Protein AF-A0A923R545-F1 (afdb_monomer_lite)

Structure (mmCIF, N/CA/C/O backbone):
data_AF-A0A923R545-F1
#
_entry.id   AF-A0A923R545-F1
#
loop_
_atom_site.group_PDB
_atom_site.id
_atom_site.type_symbol
_atom_site.label_atom_id
_atom_site.label_alt_id
_atom_site.label_comp_id
_atom_site.label_asym_id
_atom_site.label_entity_id
_atom_site.label_seq_id
_atom_site.pdbx_PDB_ins_code
_atom_site.Cartn_x
_atom_site.Cartn_y
_atom_site.Cartn_z
_atom_site.occupancy
_atom_site.B_iso_or_equiv
_atom_site.auth_seq_id
_atom_site.auth_comp_id
_atom_site.auth_asym_id
_atom_site.auth_atom_id
_atom_site.pdbx_PDB_model_num
ATOM 1 N N . VAL A 1 1 ? 1.802 -8.122 -20.052 1.00 59.28 1 VAL A N 1
ATOM 2 C CA . VAL A 1 1 ? 2.297 -9.313 -19.333 1.00 59.28 1 VAL A CA 1
ATOM 3 C C . VAL A 1 1 ? 1.672 -9.292 -17.952 1.00 59.28 1 VAL A C 1
ATOM 5 O O . VAL A 1 1 ? 1.823 -8.280 -17.278 1.00 59.28 1 VAL A O 1
ATOM 8 N N . ILE A 1 2 ? 0.871 -10.305 -17.613 1.00 69.00 2 ILE A N 1
ATOM 9 C CA . ILE A 1 2 ? 0.195 -10.415 -16.303 1.00 69.00 2 ILE A CA 1
ATOM 10 C C . ILE A 1 2 ? 1.003 -11.322 -15.358 1.00 69.00 2 ILE A C 1
ATOM 12 O O . ILE A 1 2 ? 0.903 -11.172 -14.149 1.00 69.00 2 ILE A O 1
ATOM 16 N N . ASP A 1 3 ? 1.816 -12.236 -15.898 1.00 80.56 3 ASP A N 1
ATOM 17 C CA . ASP A 1 3 ? 2.681 -13.117 -15.112 1.00 80.56 3 ASP A CA 1
ATOM 18 C C . ASP A 1 3 ? 3.912 -12.350 -14.591 1.00 80.56 3 ASP A C 1
ATOM 20 O O . ASP A 1 3 ? 4.669 -11.749 -15.360 1.00 80.56 3 ASP A O 1
ATOM 24 N N . ASP A 1 4 ? 4.098 -12.372 -13.271 1.00 81.25 4 ASP A N 1
ATOM 25 C CA . ASP A 1 4 ? 5.213 -11.719 -12.584 1.00 81.25 4 ASP A CA 1
ATOM 26 C C . ASP A 1 4 ? 6.575 -12.208 -13.086 1.00 81.25 4 ASP A C 1
ATOM 28 O O . ASP A 1 4 ? 7.461 -11.391 -13.333 1.00 81.25 4 ASP A O 1
ATOM 32 N N . SER A 1 5 ? 6.738 -13.520 -13.280 1.00 82.88 5 SER A N 1
ATOM 33 C CA . SER A 1 5 ? 8.004 -14.122 -13.702 1.00 82.88 5 SER A CA 1
ATOM 34 C C . SER A 1 5 ? 8.347 -13.758 -15.144 1.00 82.88 5 SER A C 1
ATOM 36 O O . SER A 1 5 ? 9.513 -13.508 -15.456 1.00 82.88 5 SER A O 1
ATOM 38 N N . GLU A 1 6 ? 7.350 -13.685 -16.031 1.00 83.56 6 GLU A N 1
ATOM 39 C CA . GLU A 1 6 ? 7.555 -13.199 -17.402 1.00 83.56 6 GLU A CA 1
ATOM 40 C C . GLU A 1 6 ? 8.009 -11.734 -17.390 1.00 83.56 6 GLU A C 1
ATOM 42 O O . GLU A 1 6 ? 8.947 -11.354 -18.095 1.00 83.56 6 GLU A O 1
ATOM 47 N N . LYS A 1 7 ? 7.380 -10.907 -16.547 1.00 84.69 7 LYS A N 1
ATOM 48 C CA . LYS A 1 7 ? 7.723 -9.490 -16.396 1.00 84.69 7 LYS A CA 1
ATOM 49 C C . LYS A 1 7 ? 9.129 -9.316 -15.805 1.00 84.69 7 LYS A C 1
ATOM 51 O O . LYS A 1 7 ? 9.916 -8.517 -16.313 1.00 84.69 7 LYS A O 1
ATOM 56 N N . ALA A 1 8 ? 9.473 -10.090 -14.777 1.00 84.75 8 ALA A N 1
ATOM 57 C CA . ALA A 1 8 ? 10.806 -10.102 -14.187 1.00 84.75 8 ALA A CA 1
ATOM 58 C C . ALA A 1 8 ? 11.863 -10.538 -15.207 1.00 84.75 8 ALA A C 1
ATOM 60 O O . ALA A 1 8 ? 12.922 -9.914 -15.295 1.00 84.75 8 ALA A O 1
ATOM 61 N N . SER A 1 9 ? 11.555 -11.538 -16.037 1.00 86.75 9 SER A N 1
ATOM 62 C CA . SER A 1 9 ? 12.479 -12.002 -17.074 1.00 86.75 9 SER A CA 1
ATOM 63 C C . SER A 1 9 ? 12.724 -10.944 -18.143 1.00 86.75 9 SER A C 1
ATOM 65 O O . SER A 1 9 ? 13.865 -10.702 -18.536 1.00 86.75 9 SER A O 1
ATOM 67 N N . LEU A 1 10 ? 11.661 -10.249 -18.559 1.00 86.00 10 LEU A N 1
ATOM 68 C CA . LEU A 1 10 ? 11.729 -9.175 -19.546 1.00 86.00 10 LEU A CA 1
ATOM 69 C C . LEU A 1 10 ? 12.631 -8.022 -19.090 1.00 86.00 10 LEU A C 1
ATOM 71 O O . LEU A 1 10 ? 13.444 -7.537 -19.875 1.00 86.00 10 LEU A O 1
ATOM 75 N N . TYR A 1 11 ? 12.484 -7.570 -17.841 1.00 85.69 11 TYR A N 1
ATOM 76 C CA . TYR A 1 11 ? 13.175 -6.367 -17.365 1.00 85.69 11 TYR A CA 1
ATOM 77 C C . TYR A 1 11 ? 14.560 -6.623 -16.770 1.00 85.69 11 TYR A C 1
ATOM 79 O O . TYR A 1 11 ? 15.387 -5.714 -16.767 1.00 85.69 11 TYR A O 1
ATOM 87 N N . THR A 1 12 ? 14.843 -7.836 -16.293 1.00 85.31 12 THR A N 1
ATOM 88 C CA . THR A 1 12 ? 16.191 -8.205 -15.821 1.00 85.31 12 THR A CA 1
ATOM 89 C C . THR A 1 12 ? 17.066 -8.799 -16.924 1.00 85.31 12 THR A C 1
ATOM 91 O O . THR A 1 12 ? 18.289 -8.786 -16.801 1.00 85.31 12 THR A O 1
ATOM 94 N N . GLY A 1 13 ? 16.461 -9.331 -17.994 1.00 86.31 13 GLY A N 1
ATOM 95 C CA . GLY A 1 13 ? 17.158 -10.093 -19.032 1.00 86.31 13 GLY A CA 1
ATOM 96 C C . GLY A 1 13 ? 17.561 -11.511 -18.604 1.00 86.31 13 GLY A C 1
ATOM 97 O O . GLY A 1 13 ? 18.279 -12.181 -19.345 1.00 86.31 13 GLY A O 1
ATOM 98 N N . GLN A 1 14 ? 17.121 -11.972 -17.429 1.00 87.06 14 GLN A N 1
ATOM 99 C CA . GLN A 1 14 ? 17.352 -13.323 -16.919 1.00 87.06 14 GLN A CA 1
ATOM 100 C C . GLN A 1 14 ? 16.083 -14.165 -17.064 1.00 87.06 14 GLN A C 1
ATOM 102 O O . GLN A 1 14 ? 15.015 -13.723 -16.671 1.00 87.06 14 GLN A O 1
ATOM 107 N N . GLU A 1 15 ? 16.173 -15.394 -17.572 1.00 87.06 15 GLU A N 1
ATOM 108 C CA . GLU A 1 15 ? 15.007 -16.287 -17.592 1.00 87.06 15 GLU A CA 1
ATOM 109 C C . GLU A 1 15 ? 14.625 -16.754 -16.180 1.00 87.06 15 GLU A C 1
ATOM 111 O O . GLU A 1 15 ? 15.419 -17.385 -15.475 1.00 87.06 15 GLU A O 1
ATOM 116 N N . PHE A 1 16 ? 13.373 -16.499 -15.803 1.00 84.44 16 PHE A N 1
ATOM 117 C CA . PHE A 1 16 ? 12.709 -17.086 -14.646 1.00 84.44 16 PHE A CA 1
ATOM 118 C C . PHE A 1 16 ? 11.610 -18.043 -15.097 1.00 84.44 16 PHE A C 1
ATOM 120 O O . PHE A 1 16 ? 10.916 -17.809 -16.085 1.00 84.44 16 PHE A O 1
ATOM 127 N N . TYR A 1 17 ? 11.419 -19.120 -14.337 1.00 85.94 17 TYR A N 1
ATOM 128 C CA . TYR A 1 17 ? 10.286 -20.011 -14.553 1.00 85.94 17 TYR A CA 1
ATOM 129 C C . TYR A 1 17 ? 8.969 -19.311 -14.199 1.00 85.94 17 TYR A C 1
ATOM 131 O O . TYR A 1 17 ? 8.875 -18.634 -13.170 1.00 85.94 17 TYR A O 1
ATOM 139 N N . GLY A 1 18 ? 7.967 -19.471 -15.061 1.00 83.06 18 GLY A N 1
ATOM 140 C CA . GLY A 1 18 ? 6.660 -18.838 -14.929 1.00 83.06 18 GLY A CA 1
ATOM 141 C C . GLY A 1 18 ? 5.647 -19.671 -14.158 1.00 83.06 18 GLY A C 1
ATOM 142 O O . GLY A 1 18 ? 5.967 -20.689 -13.523 1.00 83.06 18 GLY A O 1
ATOM 143 N N . ALA A 1 19 ? 4.387 -19.244 -14.244 1.00 81.75 19 ALA A N 1
ATOM 144 C CA . ALA A 1 19 ? 3.264 -19.953 -13.645 1.00 81.75 19 ALA A CA 1
ATOM 145 C C . ALA A 1 19 ? 3.126 -21.400 -14.156 1.00 81.75 19 ALA A C 1
ATOM 147 O O . ALA A 1 19 ? 2.641 -22.264 -13.424 1.00 81.75 19 ALA A O 1
ATOM 148 N N . ASP A 1 20 ? 3.608 -21.693 -15.369 1.00 83.19 20 ASP A N 1
ATOM 149 C CA . ASP A 1 20 ? 3.646 -23.031 -15.974 1.00 83.19 20 ASP A CA 1
ATOM 150 C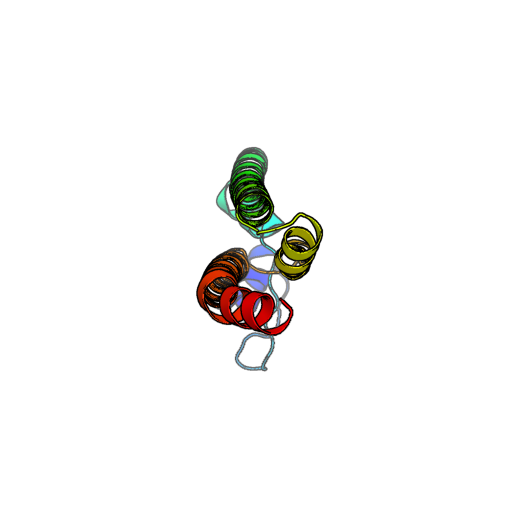 C . ASP A 1 20 ? 4.455 -24.045 -15.148 1.00 83.19 20 ASP A C 1
ATOM 152 O O . ASP A 1 20 ? 4.150 -25.239 -15.157 1.00 83.19 20 ASP A O 1
ATOM 156 N N . ARG A 1 21 ? 5.443 -23.574 -14.377 1.00 83.62 21 ARG A N 1
ATOM 157 C CA . ARG A 1 21 ? 6.218 -24.392 -13.428 1.00 83.62 21 ARG A CA 1
ATOM 158 C C . ARG A 1 21 ? 5.939 -24.042 -11.968 1.00 83.62 21 ARG A C 1
ATOM 160 O O . ARG A 1 21 ? 6.749 -24.350 -11.095 1.00 83.62 21 ARG A O 1
ATOM 167 N N . GLY A 1 22 ? 4.807 -23.393 -11.694 1.00 80.69 22 GLY A N 1
ATOM 168 C CA . GLY A 1 22 ? 4.363 -23.056 -10.340 1.00 80.69 22 GLY A CA 1
ATOM 169 C C . GLY A 1 22 ? 5.236 -22.019 -9.632 1.00 80.69 22 GLY A C 1
ATOM 170 O O . GLY A 1 22 ? 5.280 -22.003 -8.405 1.00 80.69 22 GLY A O 1
ATOM 171 N N . THR A 1 23 ? 5.950 -21.178 -10.383 1.00 82.62 23 THR A N 1
ATOM 172 C CA . THR A 1 23 ? 6.826 -20.139 -9.829 1.00 82.62 23 THR A CA 1
ATOM 173 C C . THR A 1 23 ? 6.256 -18.753 -10.144 1.00 82.62 23 THR A C 1
ATOM 175 O O . THR A 1 23 ? 5.712 -18.533 -11.219 1.00 82.62 23 THR A O 1
ATOM 178 N N . SER A 1 24 ? 6.361 -17.817 -9.198 1.00 82.44 24 SER A N 1
ATOM 179 C CA . SER A 1 24 ? 5.960 -16.413 -9.365 1.00 82.44 24 SER A CA 1
ATOM 180 C C . SER A 1 24 ? 7.068 -15.541 -8.784 1.00 82.44 24 SER A C 1
ATOM 182 O O . SER A 1 24 ? 7.123 -15.326 -7.575 1.00 82.44 24 SER A O 1
ATOM 184 N N . VAL A 1 25 ? 7.980 -15.087 -9.642 1.00 83.12 25 VAL A N 1
ATOM 185 C CA . VAL A 1 25 ? 9.080 -14.193 -9.267 1.00 83.12 25 VAL A CA 1
ATOM 186 C C . VAL A 1 25 ? 8.675 -12.776 -9.617 1.00 83.12 25 VAL A C 1
ATOM 188 O O . VAL A 1 25 ? 8.647 -12.404 -10.782 1.00 83.12 25 VAL A O 1
ATOM 191 N N . SER A 1 26 ? 8.354 -11.982 -8.604 1.00 85.12 26 SER A N 1
ATOM 192 C CA . SER A 1 26 ? 8.063 -10.565 -8.793 1.00 85.12 26 SER A CA 1
ATOM 193 C C . SER A 1 26 ? 9.354 -9.747 -8.787 1.00 85.12 26 SER A C 1
ATOM 195 O O . SER A 1 26 ? 10.275 -10.015 -8.019 1.00 85.12 26 SER A O 1
ATOM 197 N N . LEU A 1 27 ? 9.398 -8.716 -9.634 1.00 86.19 27 LEU A N 1
ATOM 198 C CA . LEU A 1 27 ? 10.479 -7.727 -9.653 1.00 86.19 27 LEU A CA 1
ATOM 199 C C . LEU A 1 27 ? 10.442 -6.814 -8.408 1.00 86.19 27 LEU A C 1
ATOM 201 O O . LEU A 1 27 ? 11.449 -6.218 -8.030 1.00 86.19 27 LEU A O 1
ATOM 205 N N . GLY A 1 28 ? 9.273 -6.714 -7.772 1.00 89.75 28 GLY A N 1
ATOM 206 C CA . GLY A 1 28 ? 9.005 -5.852 -6.629 1.00 89.75 28 GLY A CA 1
ATOM 207 C C . GLY A 1 28 ? 8.552 -4.456 -7.039 1.00 89.75 28 GLY A C 1
ATOM 208 O O . GLY A 1 28 ? 9.037 -3.871 -8.009 1.00 89.75 28 GLY A O 1
ATOM 209 N N . TYR A 1 29 ? 7.631 -3.888 -6.264 1.00 89.88 29 TYR A N 1
ATOM 210 C CA . TYR A 1 29 ? 6.980 -2.618 -6.591 1.00 89.88 29 TYR A CA 1
ATOM 211 C C . TYR A 1 29 ? 7.947 -1.430 -6.736 1.00 89.88 29 TYR A C 1
ATOM 213 O O . TYR A 1 29 ? 7.634 -0.465 -7.435 1.00 89.88 29 TYR A O 1
ATOM 221 N N . PHE A 1 30 ? 9.124 -1.485 -6.100 1.00 90.69 30 PHE A N 1
ATOM 222 C CA . PHE A 1 30 ? 10.192 -0.495 -6.282 1.00 90.69 30 PHE A CA 1
ATOM 223 C C . PHE A 1 30 ? 10.740 -0.520 -7.709 1.00 90.69 30 PHE A C 1
ATOM 225 O O . PHE A 1 30 ? 10.775 0.511 -8.381 1.00 90.69 30 PHE A O 1
ATOM 232 N N . ALA A 1 31 ? 11.153 -1.699 -8.172 1.00 90.12 31 ALA A N 1
ATOM 233 C CA . ALA A 1 31 ? 11.725 -1.870 -9.496 1.00 90.12 31 ALA A CA 1
ATOM 234 C C . ALA A 1 31 ? 10.664 -1.685 -10.588 1.00 90.12 31 ALA A C 1
ATOM 236 O O . ALA A 1 31 ? 10.943 -1.037 -11.591 1.00 90.12 31 ALA A O 1
ATOM 237 N N . GLU A 1 32 ? 9.429 -2.143 -10.369 1.00 89.19 32 GLU A N 1
ATOM 238 C CA . GLU A 1 32 ? 8.311 -1.857 -11.278 1.00 89.19 32 GLU A CA 1
ATOM 239 C C . GLU A 1 32 ? 8.048 -0.349 -11.399 1.00 89.19 32 GLU A C 1
ATOM 241 O O . GLU A 1 32 ? 7.966 0.180 -12.503 1.00 89.19 32 GLU A O 1
ATOM 246 N N . SER A 1 33 ? 8.027 0.380 -10.277 1.00 91.25 33 SER A N 1
ATOM 247 C CA . SER A 1 33 ? 7.858 1.841 -10.297 1.00 91.25 33 SER A CA 1
ATOM 248 C C . SER A 1 33 ? 9.004 2.558 -11.022 1.00 91.25 33 SER A C 1
ATOM 250 O O . SER A 1 33 ? 8.789 3.609 -11.626 1.00 91.25 33 SER A O 1
ATOM 252 N N . TYR A 1 34 ? 10.221 2.009 -10.966 1.00 92.12 34 TYR A N 1
ATOM 253 C CA . TYR A 1 34 ? 11.357 2.509 -11.740 1.00 92.12 34 TYR A CA 1
ATOM 254 C C . TYR A 1 34 ? 11.186 2.262 -13.238 1.00 92.12 34 TYR A C 1
ATOM 256 O O . TYR A 1 34 ? 11.448 3.161 -14.034 1.00 92.12 34 TYR A O 1
ATOM 264 N N . VAL A 1 35 ? 10.747 1.065 -13.620 1.00 90.75 35 VAL A N 1
ATOM 265 C CA . VAL A 1 35 ? 10.497 0.702 -15.018 1.00 90.75 35 VAL A CA 1
ATOM 266 C C . VAL A 1 35 ? 9.407 1.591 -15.625 1.00 90.75 35 VAL A C 1
ATOM 268 O O . VAL A 1 35 ? 9.585 2.091 -16.734 1.00 90.75 35 VAL A O 1
ATOM 271 N N . ASP A 1 36 ? 8.326 1.844 -14.885 1.00 90.06 36 ASP A N 1
ATOM 272 C CA . ASP A 1 36 ? 7.169 2.586 -15.394 1.00 90.06 36 ASP A CA 1
ATOM 273 C C . ASP A 1 36 ? 7.400 4.105 -15.452 1.00 90.06 36 ASP A C 1
ATOM 275 O O . ASP A 1 36 ? 6.970 4.770 -16.396 1.00 90.06 36 ASP A O 1
ATOM 279 N N . PHE A 1 37 ? 8.075 4.679 -14.449 1.00 92.69 37 PHE A N 1
ATOM 280 C CA . PHE A 1 37 ? 8.166 6.137 -14.278 1.00 92.69 37 PHE A CA 1
ATOM 281 C C . PHE A 1 37 ? 9.599 6.694 -14.295 1.00 92.69 37 PHE A C 1
ATOM 283 O O . PHE A 1 37 ? 9.805 7.905 -14.146 1.00 92.69 37 PHE A O 1
ATOM 290 N N . GLY A 1 38 ? 10.604 5.833 -14.455 1.00 93.00 38 GLY A N 1
ATOM 291 C CA . GLY A 1 38 ? 12.015 6.190 -14.359 1.00 93.00 38 GLY A CA 1
ATOM 292 C C . GLY A 1 38 ? 12.445 6.582 -12.942 1.00 93.00 38 GLY A C 1
ATOM 293 O O . GLY A 1 38 ? 11.677 6.537 -11.981 1.00 93.00 38 GLY A O 1
ATOM 294 N N . MET A 1 39 ? 13.697 7.028 -12.801 1.00 92.25 39 MET A N 1
ATOM 295 C CA . MET A 1 39 ? 14.293 7.335 -11.493 1.00 92.25 39 MET A CA 1
ATOM 296 C C . MET A 1 39 ? 13.497 8.379 -10.695 1.00 92.25 39 MET A C 1
ATOM 298 O O . MET A 1 39 ? 13.203 8.161 -9.522 1.00 92.25 39 MET A O 1
ATOM 302 N N . VAL A 1 40 ? 13.144 9.511 -11.311 1.00 94.00 40 VAL A N 1
ATOM 303 C CA . VAL A 1 40 ? 12.451 10.610 -10.615 1.00 94.00 40 VAL A CA 1
ATOM 304 C C . VAL A 1 40 ? 10.994 10.247 -10.333 1.00 94.00 40 VAL A C 1
ATOM 306 O O . VAL A 1 40 ? 10.513 10.439 -9.217 1.00 94.00 40 VAL A O 1
ATOM 309 N N . GLY A 1 41 ? 10.295 9.684 -11.319 1.00 93.69 41 GLY A N 1
ATOM 310 C CA . GLY A 1 41 ? 8.888 9.336 -11.170 1.00 93.69 41 GLY A CA 1
ATOM 311 C C . GLY A 1 41 ? 8.650 8.186 -10.186 1.00 93.69 41 GLY A C 1
ATOM 312 O O . GLY A 1 41 ? 7.659 8.215 -9.458 1.00 93.69 41 GLY A O 1
ATOM 313 N N . MET A 1 42 ? 9.602 7.254 -10.049 1.00 94.81 42 MET A N 1
ATOM 314 C CA . MET A 1 42 ? 9.577 6.214 -9.015 1.00 94.81 42 MET A CA 1
ATOM 315 C C . MET A 1 42 ? 9.423 6.813 -7.613 1.00 94.81 42 MET A C 1
ATOM 317 O O . MET A 1 42 ? 8.588 6.358 -6.837 1.00 94.81 42 MET A O 1
ATOM 321 N N . HIS A 1 43 ? 10.186 7.859 -7.285 1.00 94.44 43 HIS A N 1
ATOM 322 C CA . HIS A 1 43 ? 10.130 8.476 -5.957 1.00 94.44 43 HIS A CA 1
ATOM 323 C C . HIS A 1 43 ? 8.760 9.104 -5.685 1.00 94.44 43 HIS A C 1
ATOM 325 O O . HIS A 1 43 ? 8.251 8.999 -4.572 1.00 94.44 43 HIS A O 1
ATOM 331 N N . LEU A 1 44 ? 8.139 9.712 -6.701 1.00 95.44 44 LEU A N 1
ATOM 332 C CA . LEU A 1 44 ? 6.786 10.261 -6.589 1.00 95.44 44 LEU A CA 1
ATOM 333 C C . LEU A 1 44 ? 5.737 9.157 -6.397 1.00 95.44 44 LEU A C 1
ATOM 335 O O . LEU A 1 44 ? 4.874 9.295 -5.531 1.00 95.44 44 LEU A O 1
ATOM 339 N N . SER A 1 45 ? 5.840 8.054 -7.145 1.00 92.94 45 SER A N 1
ATOM 340 C CA . SER A 1 45 ? 4.968 6.880 -6.989 1.00 92.94 45 SER A CA 1
ATOM 341 C C . SER A 1 45 ? 5.063 6.297 -5.573 1.00 92.94 45 SER A C 1
ATOM 343 O O . SER A 1 45 ? 4.054 6.132 -4.883 1.00 92.94 45 SER A O 1
ATOM 345 N N . LEU A 1 46 ? 6.287 6.083 -5.081 1.00 92.69 46 LEU A N 1
ATOM 346 C CA . LEU A 1 46 ? 6.547 5.558 -3.739 1.00 92.69 46 LEU A CA 1
ATOM 347 C C . LEU A 1 46 ? 6.086 6.517 -2.633 1.00 92.69 46 LEU A C 1
ATOM 349 O O . LEU A 1 46 ? 5.561 6.070 -1.612 1.00 92.69 46 LEU A O 1
ATOM 353 N N . LEU A 1 47 ? 6.239 7.829 -2.832 1.00 95.06 47 LEU A N 1
ATOM 354 C CA . LEU A 1 47 ? 5.738 8.841 -1.902 1.00 95.06 47 LEU A CA 1
ATOM 355 C C . LEU A 1 47 ? 4.209 8.804 -1.820 1.00 95.06 47 LEU A C 1
ATOM 357 O O . LEU A 1 47 ? 3.651 8.835 -0.723 1.00 95.06 47 LEU A O 1
ATOM 361 N N . PHE A 1 48 ? 3.533 8.709 -2.965 1.00 94.00 48 PHE A N 1
ATOM 362 C CA . PHE A 1 48 ? 2.078 8.601 -3.023 1.00 94.00 48 PHE A CA 1
ATOM 363 C C . PHE A 1 48 ? 1.582 7.325 -2.332 1.00 94.00 48 PHE A C 1
ATOM 365 O O . PHE A 1 48 ? 0.671 7.377 -1.504 1.00 94.00 48 PHE A O 1
ATOM 372 N N . TYR A 1 49 ? 2.244 6.197 -2.586 1.00 91.88 49 TYR A N 1
ATOM 373 C CA . TYR A 1 49 ? 1.987 4.936 -1.896 1.00 91.88 49 TYR A CA 1
ATOM 374 C C . TYR A 1 49 ? 2.169 5.058 -0.371 1.00 91.88 49 TYR A C 1
ATOM 376 O O . TYR A 1 49 ? 1.276 4.695 0.399 1.00 91.88 49 TYR A O 1
ATOM 384 N N . GLY A 1 50 ? 3.275 5.658 0.080 1.00 92.94 50 GLY A N 1
ATOM 385 C CA . GLY A 1 50 ? 3.527 5.924 1.497 1.00 92.94 50 GLY A CA 1
ATOM 386 C C . GLY A 1 50 ? 2.473 6.835 2.134 1.00 92.94 50 GLY A C 1
ATOM 387 O O . GLY A 1 50 ? 2.061 6.605 3.271 1.00 92.94 50 GLY A O 1
ATOM 388 N N . PHE A 1 51 ? 1.975 7.831 1.398 1.00 96.19 51 PHE A N 1
ATOM 389 C CA . PHE A 1 51 ? 0.914 8.722 1.865 1.00 96.19 51 PHE A CA 1
ATOM 390 C 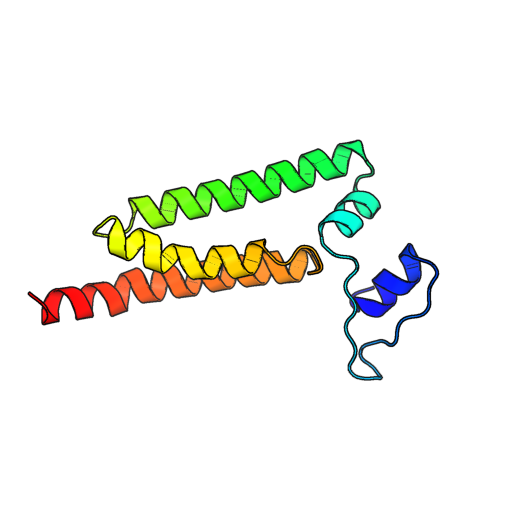C . PHE A 1 51 ? -0.422 7.993 2.061 1.00 96.19 51 PHE A C 1
ATOM 392 O O . PHE A 1 51 ? -1.104 8.218 3.067 1.00 96.19 51 PHE A O 1
ATOM 399 N N . ILE A 1 52 ? -0.784 7.088 1.146 1.00 94.19 52 ILE A N 1
ATOM 400 C CA . ILE A 1 52 ? -1.981 6.243 1.276 1.00 94.19 52 ILE A CA 1
ATOM 401 C C . ILE A 1 52 ? -1.876 5.379 2.534 1.00 94.19 52 ILE A C 1
ATOM 403 O O . ILE A 1 52 ? -2.775 5.386 3.376 1.00 94.19 52 ILE A O 1
ATOM 407 N N . ILE A 1 53 ? -0.746 4.694 2.700 1.00 94.31 53 ILE A N 1
ATOM 408 C CA . ILE A 1 53 ? -0.456 3.862 3.870 1.00 94.31 53 ILE A CA 1
ATOM 409 C C . ILE A 1 53 ? -0.527 4.671 5.161 1.00 94.31 53 ILE A C 1
ATOM 411 O O . ILE A 1 53 ? -1.236 4.290 6.090 1.00 94.31 53 ILE A O 1
ATOM 415 N N . GLY A 1 54 ? 0.159 5.812 5.224 1.00 95.00 54 GLY A N 1
ATOM 416 C CA . GLY A 1 54 ? 0.16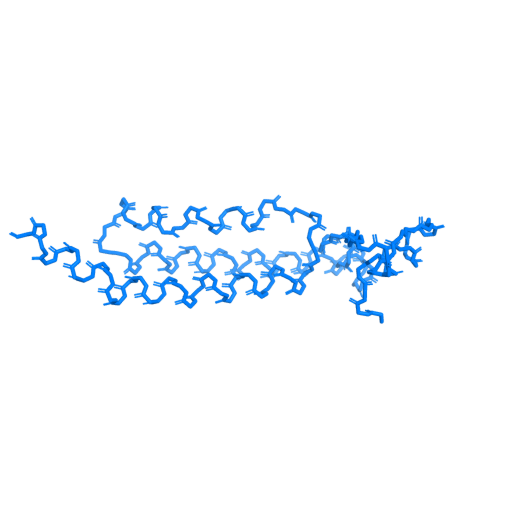1 6.673 6.405 1.00 95.00 54 GLY A CA 1
ATOM 417 C C . GLY A 1 54 ? -1.242 7.169 6.761 1.00 95.00 54 GLY A C 1
ATOM 418 O O . GLY A 1 54 ? -1.605 7.233 7.938 1.00 95.00 54 GLY A O 1
ATOM 419 N N . SER A 1 55 ? -2.063 7.455 5.750 1.00 96.06 55 SER A N 1
ATOM 420 C CA . SER A 1 55 ? -3.458 7.861 5.933 1.00 96.06 55 SER A CA 1
ATOM 421 C C . SER A 1 55 ? -4.317 6.731 6.504 1.00 96.06 55 SER A C 1
ATOM 423 O O . SER A 1 55 ? -5.070 6.961 7.453 1.00 96.06 55 SER A O 1
ATOM 425 N N . ILE A 1 56 ? -4.163 5.504 5.995 1.00 95.19 56 ILE A N 1
ATOM 426 C CA . ILE A 1 56 ? -4.852 4.313 6.517 1.00 95.19 56 ILE A CA 1
ATOM 427 C C . ILE A 1 56 ? -4.421 4.027 7.959 1.00 95.19 56 ILE A C 1
ATOM 429 O O . ILE A 1 56 ? -5.271 3.849 8.829 1.00 95.19 56 ILE A O 1
ATOM 433 N N . TYR A 1 57 ? -3.115 4.051 8.234 1.00 95.06 57 TYR A N 1
ATOM 434 C CA . TYR A 1 57 ? -2.559 3.889 9.579 1.00 95.06 57 TYR A CA 1
ATOM 435 C C . TYR A 1 57 ? -3.186 4.884 10.563 1.00 95.06 57 TYR A C 1
ATOM 437 O O . TYR A 1 57 ? -3.716 4.500 11.610 1.00 95.06 57 TYR A O 1
ATOM 445 N N . LYS A 1 58 ? -3.184 6.174 10.198 1.00 95.00 58 LYS A N 1
ATOM 446 C CA . LYS A 1 58 ? -3.750 7.241 11.027 1.00 95.00 58 LYS A CA 1
ATOM 447 C C . LYS A 1 58 ? -5.238 7.008 11.279 1.00 95.00 58 LYS A C 1
ATOM 449 O O . LYS A 1 58 ? -5.680 7.163 12.417 1.00 95.00 58 LYS A O 1
ATOM 454 N N . TYR A 1 59 ? -5.989 6.630 10.247 1.00 94.44 59 TYR A N 1
ATOM 455 C CA . TYR A 1 59 ? -7.418 6.351 10.345 1.00 94.44 59 TYR A CA 1
ATOM 456 C C . TYR A 1 59 ? -7.718 5.199 11.312 1.00 94.44 59 TYR A C 1
ATOM 458 O O . TYR A 1 59 ? -8.528 5.363 12.224 1.00 94.44 59 TYR A O 1
ATOM 466 N N . VAL A 1 60 ? -7.024 4.067 11.168 1.00 93.25 60 VAL A N 1
ATOM 467 C CA . VAL A 1 60 ? -7.243 2.868 11.993 1.00 93.25 60 VAL A CA 1
ATOM 468 C C . VAL A 1 60 ? -6.976 3.149 13.472 1.00 93.25 60 VAL A C 1
ATOM 470 O O . VAL A 1 60 ? -7.789 2.769 14.316 1.00 93.25 60 VAL A O 1
ATOM 473 N N . ILE A 1 61 ? -5.888 3.860 13.795 1.00 93.38 61 ILE A N 1
ATOM 474 C CA . ILE A 1 61 ? -5.554 4.211 15.184 1.00 93.38 61 ILE A CA 1
ATOM 475 C C . ILE A 1 61 ? -6.588 5.152 15.803 1.00 93.38 61 ILE A C 1
ATOM 477 O O . ILE A 1 61 ? -6.957 4.961 16.959 1.00 93.38 61 ILE A O 1
ATOM 481 N N . HIS A 1 62 ? -7.057 6.160 15.061 1.00 91.88 62 HIS A N 1
ATOM 482 C CA . HIS A 1 62 ? -8.013 7.139 15.593 1.00 91.88 62 HIS A CA 1
ATOM 483 C C . HIS A 1 62 ? -9.442 6.595 15.676 1.00 91.88 62 HIS A C 1
ATOM 485 O O . HIS A 1 62 ? -10.215 7.047 16.514 1.00 91.88 62 HIS A O 1
ATOM 491 N N . SER A 1 63 ? -9.809 5.645 14.814 1.00 89.94 63 SER A N 1
ATOM 492 C CA . SER A 1 63 ? -11.147 5.050 14.814 1.00 89.94 63 SER A CA 1
ATOM 493 C C . SER A 1 63 ? -11.299 3.900 15.820 1.00 89.94 63 SER A C 1
ATOM 495 O O . SER A 1 63 ? -12.422 3.433 16.026 1.00 89.94 63 SER A O 1
ATOM 497 N N . ALA A 1 64 ? -10.212 3.410 16.421 1.00 88.25 64 ALA A N 1
ATOM 498 C CA . ALA A 1 64 ? -10.270 2.343 17.412 1.00 88.25 64 ALA A CA 1
ATOM 499 C C . ALA A 1 64 ? -10.738 2.864 18.792 1.00 88.25 64 ALA A C 1
ATOM 501 O O . ALA A 1 64 ? -10.414 3.992 19.162 1.00 88.25 64 ALA A O 1
ATOM 502 N N . PRO A 1 65 ? -11.447 2.049 19.602 1.00 86.00 65 PRO A N 1
ATOM 503 C CA . PRO A 1 65 ? -11.966 2.474 20.910 1.00 86.00 65 PRO A CA 1
ATOM 504 C C . PRO A 1 65 ? -10.889 2.871 21.927 1.00 86.00 65 PRO A C 1
ATOM 506 O O . PRO A 1 65 ? -11.127 3.700 22.802 1.00 86.00 65 PRO A O 1
ATOM 509 N N . ASN A 1 66 ? -9.714 2.250 21.846 1.00 88.75 66 ASN A N 1
ATOM 510 C CA . ASN A 1 66 ? -8.557 2.588 22.658 1.00 88.75 66 ASN A CA 1
ATOM 511 C C . ASN A 1 66 ? -7.270 2.390 21.845 1.00 88.75 66 ASN A C 1
ATOM 513 O O . ASN A 1 66 ? -7.258 1.729 20.801 1.00 88.75 66 ASN A O 1
ATOM 517 N N . HIS A 1 67 ? -6.169 2.948 22.347 1.00 88.88 67 HIS A N 1
ATOM 518 C CA . HIS A 1 67 ? -4.898 2.912 21.631 1.00 88.88 67 HIS A CA 1
ATOM 519 C C . HIS A 1 67 ? -4.321 1.492 21.512 1.00 88.88 67 HIS A C 1
ATOM 521 O O . HIS A 1 67 ? -3.749 1.154 20.484 1.00 88.88 67 HIS A O 1
ATOM 527 N N . ILE A 1 68 ? -4.528 0.635 22.520 1.00 90.19 68 ILE A N 1
ATOM 528 C CA . ILE A 1 68 ? -4.023 -0.749 22.528 1.00 90.19 68 ILE A CA 1
ATOM 529 C C . ILE A 1 68 ? -4.659 -1.568 21.397 1.00 90.19 68 ILE A C 1
ATOM 531 O O . ILE A 1 68 ? -3.943 -2.166 20.599 1.00 90.19 68 ILE A O 1
ATOM 535 N N . ILE A 1 69 ? -5.991 -1.546 21.289 1.00 90.50 69 ILE A N 1
ATOM 536 C CA . ILE A 1 69 ? -6.738 -2.239 20.233 1.00 90.50 69 ILE A CA 1
ATOM 537 C C . ILE A 1 69 ? -6.369 -1.657 18.867 1.00 90.50 69 ILE A C 1
ATOM 539 O O . ILE A 1 69 ? -6.146 -2.418 17.930 1.00 90.50 69 ILE A O 1
ATOM 543 N N . GLY A 1 70 ? -6.254 -0.329 18.754 1.00 91.56 70 GLY A N 1
ATOM 544 C CA . GLY A 1 70 ? -5.808 0.323 17.521 1.00 91.56 70 GLY A CA 1
ATOM 545 C C . GLY A 1 70 ? -4.456 -0.207 17.043 1.00 91.56 70 GLY A C 1
ATOM 546 O O . GLY A 1 70 ? -4.336 -0.629 15.895 1.00 91.56 70 GLY A O 1
ATOM 547 N N . THR A 1 71 ? -3.467 -0.279 17.935 1.00 91.50 71 THR A N 1
ATOM 548 C CA . THR A 1 71 ? -2.141 -0.831 17.626 1.00 91.50 71 T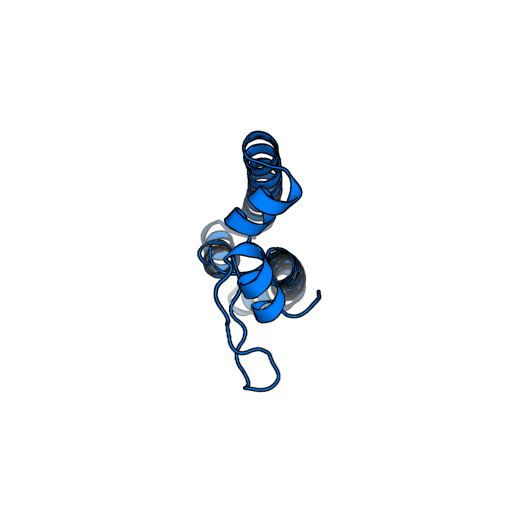HR A CA 1
ATOM 549 C C . THR A 1 71 ? -2.210 -2.302 17.207 1.00 91.50 71 THR A C 1
ATOM 551 O O . THR A 1 71 ? -1.557 -2.689 16.239 1.00 91.50 71 THR A O 1
ATOM 554 N N . SER A 1 72 ? -3.036 -3.121 17.869 1.00 92.12 72 SER A N 1
ATOM 555 C CA . SER A 1 72 ? -3.232 -4.526 17.484 1.00 92.12 72 SER A CA 1
ATOM 556 C C . SER A 1 72 ? -3.837 -4.680 16.085 1.00 92.12 72 SER A C 1
ATOM 558 O O . SER A 1 72 ? -3.415 -5.555 15.335 1.00 92.12 72 SER A O 1
ATOM 560 N N . LEU A 1 73 ? -4.800 -3.828 15.716 1.00 92.31 73 LEU A N 1
ATOM 561 C CA . LEU A 1 73 ? -5.448 -3.871 14.401 1.00 92.31 73 LEU A CA 1
ATOM 562 C C . LEU A 1 73 ? -4.527 -3.410 13.273 1.00 92.31 73 LEU A C 1
ATOM 564 O O . LEU A 1 73 ? -4.651 -3.913 12.165 1.00 92.31 73 LEU A O 1
ATOM 568 N N . VAL A 1 74 ? -3.607 -2.483 13.548 1.00 94.31 74 VAL A N 1
ATOM 569 C CA . VAL A 1 74 ? -2.620 -2.013 12.566 1.00 94.31 74 VAL A CA 1
ATOM 570 C C . VAL A 1 74 ? -1.527 -3.046 12.304 1.00 94.31 74 VAL A C 1
ATOM 572 O O . VAL A 1 74 ? -0.975 -3.082 11.210 1.00 94.31 74 VAL A O 1
ATOM 575 N N . PHE A 1 75 ? -1.191 -3.893 13.275 1.00 92.69 75 PHE A N 1
ATOM 576 C CA . PHE A 1 75 ? -0.032 -4.785 13.179 1.00 92.69 75 PHE A CA 1
ATOM 577 C C . PHE A 1 75 ? 0.033 -5.639 11.887 1.00 92.69 75 PHE A C 1
ATOM 579 O O . PHE A 1 75 ? 1.091 -5.655 11.254 1.00 92.69 75 PHE A O 1
ATOM 586 N N . PRO A 1 76 ? -1.061 -6.266 11.401 1.00 92.38 76 PRO A N 1
ATOM 587 C CA . PRO A 1 76 ? -1.060 -7.003 10.131 1.00 92.38 76 PRO A CA 1
ATOM 588 C C . PRO A 1 76 ? -0.694 -6.150 8.909 1.00 92.38 76 PRO A C 1
ATOM 590 O O . PRO A 1 76 ? -0.104 -6.653 7.957 1.00 92.38 76 PRO A O 1
ATOM 593 N N . MET A 1 77 ? -1.004 -4.854 8.932 1.00 91.81 77 MET A N 1
ATOM 594 C CA . MET A 1 77 ? -0.691 -3.933 7.841 1.00 91.81 77 MET A CA 1
ATOM 595 C C . MET A 1 77 ? 0.823 -3.800 7.629 1.00 91.81 77 MET A C 1
ATOM 597 O O . MET A 1 77 ? 1.276 -3.721 6.490 1.00 91.81 77 MET A O 1
ATOM 601 N N . PHE A 1 78 ? 1.623 -3.841 8.700 1.00 91.06 78 PHE A N 1
ATOM 602 C CA . PHE A 1 78 ? 3.084 -3.787 8.587 1.00 91.06 78 PHE A CA 1
ATOM 603 C C . PHE A 1 78 ? 3.667 -5.008 7.867 1.00 91.06 78 PHE A C 1
ATOM 605 O O . PHE A 1 78 ? 4.632 -4.851 7.122 1.00 91.06 78 PHE A O 1
ATOM 612 N N . PHE A 1 79 ? 3.061 -6.193 8.005 1.00 89.94 79 PHE A N 1
ATOM 613 C CA . PHE A 1 79 ? 3.490 -7.377 7.249 1.00 89.94 79 PHE A CA 1
ATOM 6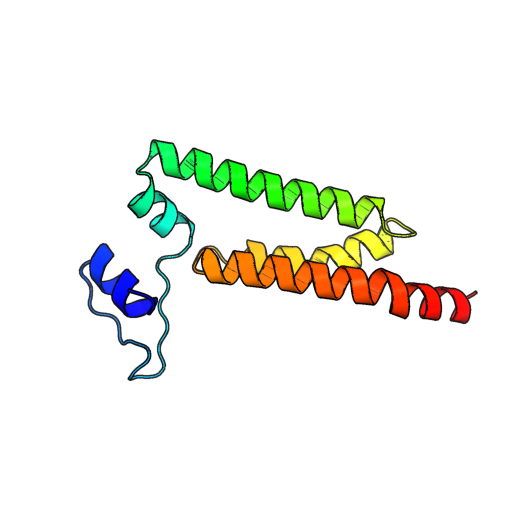14 C C . PHE A 1 79 ? 3.285 -7.215 5.743 1.00 89.94 79 PHE A C 1
ATOM 616 O O . PHE A 1 79 ? 4.101 -7.696 4.962 1.00 89.94 79 PHE A O 1
ATOM 623 N N . ILE A 1 80 ? 2.227 -6.516 5.325 1.00 89.06 80 ILE A N 1
ATOM 624 C CA . ILE A 1 80 ? 1.976 -6.243 3.905 1.00 89.06 80 ILE A CA 1
ATOM 625 C C . ILE A 1 80 ? 3.065 -5.313 3.354 1.00 89.06 80 ILE A C 1
ATOM 627 O O . ILE A 1 80 ? 3.620 -5.565 2.290 1.00 89.06 80 ILE A O 1
ATOM 631 N N . ILE A 1 81 ? 3.405 -4.260 4.099 1.00 87.81 81 ILE A N 1
ATOM 632 C CA . ILE A 1 81 ? 4.304 -3.192 3.635 1.00 87.81 81 ILE A CA 1
ATOM 633 C C . ILE A 1 81 ? 5.776 -3.616 3.673 1.00 87.81 81 ILE A C 1
ATOM 635 O O . ILE A 1 81 ? 6.574 -3.128 2.881 1.00 87.81 81 ILE A O 1
ATOM 639 N N . PHE A 1 82 ? 6.144 -4.525 4.578 1.00 87.50 82 PHE A N 1
ATOM 640 C CA . PHE A 1 82 ? 7.521 -5.000 4.724 1.00 87.50 82 PHE A CA 1
ATOM 641 C C . PHE A 1 82 ? 8.036 -5.780 3.497 1.00 87.50 82 PHE A C 1
ATOM 643 O O . PHE A 1 82 ? 9.244 -5.894 3.301 1.00 87.50 82 PHE A O 1
ATOM 650 N N . ASN A 1 83 ? 7.146 -6.306 2.649 1.00 84.69 83 ASN A N 1
ATOM 651 C CA . ASN A 1 83 ? 7.523 -7.142 1.510 1.00 84.69 83 ASN A CA 1
ATOM 652 C C . ASN A 1 83 ? 7.835 -6.321 0.244 1.00 84.69 83 ASN A C 1
ATOM 654 O O . ASN A 1 83 ? 7.007 -6.210 -0.661 1.00 84.69 83 ASN A O 1
ATOM 658 N N . PHE A 1 84 ? 9.065 -5.809 0.153 1.00 82.94 84 PHE A N 1
ATOM 659 C CA . PHE A 1 84 ? 9.561 -5.020 -0.989 1.00 82.94 84 PHE A CA 1
ATOM 660 C C . PHE A 1 84 ? 9.560 -5.756 -2.336 1.00 82.94 84 PHE A C 1
ATOM 662 O O . PHE A 1 84 ? 9.451 -5.129 -3.388 1.00 82.94 84 PHE A O 1
ATOM 669 N N . GLU A 1 85 ? 9.651 -7.082 -2.301 1.00 83.81 85 GLU A N 1
ATOM 670 C CA . GLU A 1 85 ? 9.731 -7.950 -3.480 1.00 83.81 85 GLU A CA 1
ATOM 671 C C . GLU A 1 85 ? 8.361 -8.214 -4.119 1.00 83.81 85 GLU A C 1
ATOM 673 O O . GLU A 1 85 ? 8.276 -8.779 -5.206 1.00 83.81 85 GLU A O 1
ATOM 678 N N . THR A 1 86 ? 7.268 -7.794 -3.479 1.00 86.62 86 THR A N 1
ATOM 679 C CA . THR A 1 86 ? 5.913 -8.041 -3.988 1.00 86.62 86 THR A CA 1
ATOM 680 C C . THR A 1 86 ? 5.535 -7.027 -5.065 1.00 86.62 86 THR A C 1
ATOM 682 O O . THR A 1 86 ? 5.862 -5.843 -4.956 1.00 86.62 86 THR A O 1
ATOM 685 N N . ALA A 1 87 ? 4.819 -7.490 -6.088 1.00 87.56 87 ALA A N 1
ATOM 686 C CA . ALA A 1 87 ? 4.272 -6.650 -7.144 1.00 87.56 87 ALA A CA 1
ATOM 687 C C . ALA A 1 87 ? 3.262 -5.634 -6.585 1.00 87.56 87 ALA A C 1
ATOM 689 O O . ALA A 1 87 ? 2.561 -5.895 -5.595 1.00 87.56 87 ALA A O 1
ATOM 690 N N . LEU A 1 88 ? 3.197 -4.452 -7.203 1.00 86.44 88 LEU A N 1
ATOM 691 C CA . LEU A 1 88 ? 2.407 -3.335 -6.674 1.00 86.44 88 LEU A CA 1
ATOM 692 C C . LEU A 1 88 ? 0.903 -3.650 -6.640 1.00 86.44 88 LEU A C 1
ATOM 694 O O . LEU A 1 88 ? 0.212 -3.314 -5.678 1.00 86.44 88 LEU A O 1
ATOM 698 N N . ASP A 1 89 ? 0.394 -4.329 -7.661 1.00 86.81 89 ASP A N 1
ATOM 699 C CA . ASP A 1 89 ? -1.005 -4.746 -7.780 1.00 86.81 89 ASP A CA 1
ATOM 700 C C . ASP A 1 89 ? -1.440 -5.708 -6.659 1.00 86.81 89 ASP A C 1
ATOM 702 O O . ASP A 1 89 ? -2.511 -5.533 -6.066 1.00 86.81 89 ASP A O 1
ATOM 706 N N . LYS A 1 90 ? -0.582 -6.664 -6.288 1.00 88.75 90 LYS A N 1
ATOM 707 C CA . LYS A 1 90 ? -0.803 -7.589 -5.166 1.00 88.75 90 LYS A CA 1
ATOM 708 C C . LYS A 1 90 ? -0.845 -6.857 -3.829 1.00 88.75 90 LYS A C 1
ATOM 710 O O . LYS A 1 90 ? -1.719 -7.130 -3.005 1.00 88.75 90 LYS A O 1
ATOM 715 N N . ILE A 1 91 ? 0.059 -5.902 -3.621 1.00 90.31 91 ILE A N 1
ATOM 716 C CA . ILE A 1 91 ? 0.085 -5.072 -2.410 1.00 90.31 91 ILE A CA 1
ATOM 717 C C . ILE A 1 91 ? -1.192 -4.235 -2.306 1.00 90.31 91 ILE A C 1
ATOM 719 O O . ILE A 1 91 ? -1.822 -4.198 -1.249 1.00 90.31 91 ILE A O 1
ATOM 723 N N . VAL A 1 92 ? -1.604 -3.582 -3.396 1.00 89.56 92 VAL A N 1
ATOM 724 C CA . VAL A 1 92 ? -2.837 -2.784 -3.429 1.00 89.56 92 VAL A CA 1
ATOM 725 C C . VAL A 1 92 ? -4.042 -3.660 -3.084 1.00 89.56 92 VAL A C 1
ATOM 727 O O . VAL A 1 92 ? -4.831 -3.295 -2.210 1.00 89.56 92 VAL A O 1
ATOM 730 N N . GLY A 1 93 ? -4.148 -4.848 -3.686 1.00 90.75 93 GLY A N 1
ATOM 731 C CA . GLY A 1 93 ? -5.186 -5.824 -3.352 1.00 90.75 93 GLY A CA 1
ATOM 732 C C . GLY A 1 93 ? -5.171 -6.236 -1.875 1.00 90.75 93 GLY A C 1
ATO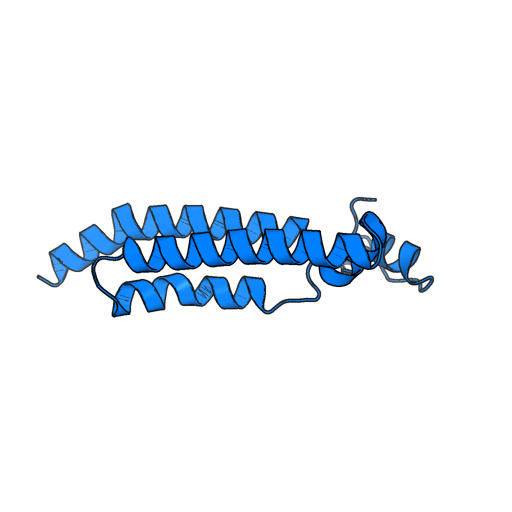M 733 O O . GLY A 1 93 ? -6.221 -6.268 -1.229 1.00 90.75 93 GLY A O 1
ATOM 734 N N . ALA A 1 94 ? -3.987 -6.479 -1.307 1.00 91.94 94 ALA A N 1
ATOM 735 C CA . ALA A 1 94 ? -3.826 -6.823 0.103 1.00 91.94 94 ALA A CA 1
ATOM 736 C C . ALA A 1 94 ? -4.259 -5.684 1.042 1.00 91.94 94 ALA A C 1
ATOM 738 O O . ALA A 1 94 ? -4.937 -5.940 2.037 1.00 91.94 94 ALA A O 1
ATOM 739 N N . ILE A 1 95 ? -3.940 -4.426 0.715 1.00 92.88 95 ILE A N 1
ATOM 740 C CA . ILE A 1 95 ? -4.372 -3.249 1.487 1.00 92.88 95 ILE A CA 1
ATOM 741 C C . ILE A 1 95 ? -5.897 -3.099 1.446 1.00 92.88 95 ILE A C 1
ATOM 743 O O . ILE A 1 95 ? -6.522 -2.864 2.484 1.00 92.88 95 ILE A O 1
ATOM 747 N N . PHE A 1 96 ? -6.518 -3.271 0.275 1.00 93.75 96 PHE A N 1
ATOM 748 C CA . PHE A 1 96 ? -7.979 -3.255 0.159 1.00 93.75 96 PHE A CA 1
ATOM 749 C C . PHE A 1 96 ? -8.627 -4.358 0.999 1.00 93.75 96 PHE A C 1
ATOM 751 O O . PHE A 1 96 ? -9.576 -4.092 1.739 1.00 93.75 96 PHE A O 1
ATOM 758 N N . MET A 1 97 ? -8.091 -5.579 0.939 1.00 94.69 97 MET A N 1
ATOM 759 C CA . MET A 1 97 ? -8.580 -6.695 1.747 1.00 94.69 97 MET A CA 1
ATOM 760 C C . MET A 1 97 ? -8.430 -6.417 3.247 1.00 94.69 97 MET A C 1
ATOM 762 O O . MET A 1 97 ? -9.368 -6.628 4.016 1.00 94.69 97 MET A O 1
ATOM 766 N N . TYR A 1 98 ? -7.283 -5.878 3.663 1.00 94.75 98 TYR A N 1
ATOM 767 C CA . TYR A 1 98 ? -7.045 -5.456 5.039 1.00 94.75 98 TYR A CA 1
ATOM 768 C C . TYR A 1 98 ? -8.101 -4.452 5.520 1.00 94.75 98 TYR A C 1
ATOM 770 O O . TYR A 1 98 ? -8.648 -4.629 6.606 1.00 94.75 98 TYR A O 1
ATOM 778 N N . LEU A 1 99 ? -8.449 -3.444 4.712 1.00 94.25 99 LEU A N 1
ATOM 779 C CA . LEU A 1 99 ? -9.487 -2.470 5.067 1.00 94.25 99 LEU A CA 1
ATOM 780 C C . LEU A 1 99 ? -10.862 -3.125 5.239 1.00 94.25 99 LEU A C 1
ATOM 782 O O . LEU A 1 99 ? -11.568 -2.817 6.198 1.00 94.25 99 LEU A O 1
ATOM 786 N N . ILE A 1 100 ? -11.237 -4.047 4.349 1.00 94.44 100 ILE A N 1
ATOM 787 C CA . ILE A 1 100 ? -12.502 -4.792 4.452 1.00 94.44 100 ILE A CA 1
ATOM 788 C C . ILE A 1 100 ? -12.551 -5.577 5.767 1.00 94.44 100 ILE A C 1
ATOM 790 O O . ILE A 1 100 ? -13.528 -5.476 6.515 1.00 94.44 100 ILE A O 1
ATOM 794 N N . ILE A 1 101 ? -11.482 -6.315 6.076 1.00 93.25 101 ILE A N 1
ATOM 795 C CA . ILE A 1 101 ? -11.365 -7.084 7.319 1.00 93.25 101 ILE A CA 1
ATOM 796 C C . ILE A 1 101 ? -11.404 -6.146 8.526 1.00 93.25 101 ILE A C 1
ATOM 798 O O . ILE A 1 101 ? -12.139 -6.410 9.476 1.00 93.25 101 ILE A O 1
ATOM 802 N N . TYR A 1 102 ? -10.684 -5.025 8.481 1.00 92.94 102 TYR A N 1
ATOM 803 C CA . TYR A 1 102 ? -10.701 -4.015 9.534 1.00 92.94 102 TYR A CA 1
ATOM 804 C C . TYR A 1 102 ? -12.121 -3.511 9.807 1.00 92.94 102 TYR A C 1
ATOM 806 O O . TYR A 1 102 ? -12.558 -3.520 10.957 1.00 92.94 102 TYR A O 1
ATOM 814 N N . PHE A 1 103 ? -12.878 -3.122 8.776 1.00 92.19 103 PHE A N 1
ATOM 815 C CA . PHE A 1 103 ? -14.252 -2.648 8.949 1.00 92.19 103 PHE A CA 1
ATOM 816 C C . PHE A 1 103 ? -15.168 -3.724 9.527 1.00 92.19 103 PHE A C 1
ATOM 818 O O . PHE A 1 103 ? -15.995 -3.430 10.395 1.00 92.19 103 PHE A O 1
ATOM 825 N N . PHE A 1 104 ? -15.006 -4.969 9.081 1.00 92.69 104 PHE A N 1
ATOM 826 C CA . PHE A 1 104 ? -15.763 -6.099 9.603 1.00 92.69 104 PHE A CA 1
ATOM 827 C C . PHE A 1 104 ? -15.461 -6.344 11.089 1.00 92.69 104 PHE A C 1
ATOM 829 O O . PHE A 1 104 ? -16.375 -6.380 11.918 1.00 92.69 104 PHE A O 1
ATOM 836 N N . VAL A 1 105 ? -14.180 -6.432 11.450 1.00 90.94 105 VAL A N 1
ATOM 837 C CA . VAL A 1 105 ? -13.727 -6.641 12.830 1.00 90.94 105 VAL A CA 1
ATOM 838 C C . VAL A 1 105 ? -14.161 -5.481 13.723 1.00 90.94 105 VAL A C 1
ATOM 840 O O . VAL A 1 105 ? -14.719 -5.710 14.796 1.00 90.94 105 VAL A O 1
ATOM 843 N N . ASN A 1 106 ? -13.969 -4.240 13.274 1.00 87.62 106 ASN A N 1
ATOM 844 C CA . ASN A 1 106 ? -14.279 -3.055 14.064 1.00 87.62 106 ASN A CA 1
ATOM 845 C C . ASN A 1 106 ? -15.783 -2.922 14.345 1.00 87.62 106 ASN A C 1
ATOM 847 O O . ASN A 1 106 ? -16.189 -2.612 15.464 1.00 87.62 106 ASN A O 1
ATOM 851 N N . LYS A 1 107 ? -16.630 -3.206 13.348 1.00 85.00 107 LYS A N 1
ATOM 852 C CA . LYS A 1 107 ? -18.083 -3.042 13.480 1.00 85.00 107 LYS A CA 1
ATOM 853 C C . LYS A 1 107 ? -18.763 -4.203 14.205 1.00 85.00 107 LYS A C 1
ATOM 855 O O . LYS A 1 107 ? -19.656 -3.956 15.017 1.00 85.00 107 LYS A O 1
ATOM 860 N N . PHE A 1 108 ? -18.385 -5.444 13.901 1.00 85.88 108 PHE A N 1
ATOM 861 C CA . PHE A 1 108 ? -19.093 -6.630 14.393 1.00 85.88 108 PHE A CA 1
ATOM 862 C C . PHE A 1 108 ? -18.396 -7.269 15.594 1.00 85.88 108 PHE A C 1
ATOM 864 O O . PHE A 1 108 ? -19.016 -7.444 16.643 1.00 85.88 108 PHE A O 1
ATOM 871 N N . LEU A 1 109 ? -17.105 -7.582 15.465 1.00 85.44 109 LEU A N 1
ATOM 872 C CA . LEU A 1 109 ? -16.381 -8.348 16.481 1.00 85.44 109 LEU A CA 1
ATOM 873 C C . LEU A 1 109 ? -16.032 -7.498 17.701 1.00 85.44 109 LEU A C 1
ATOM 875 O O . LEU A 1 109 ? -16.351 -7.898 18.816 1.00 85.44 109 LEU A O 1
ATOM 879 N N . LEU A 1 110 ? -15.444 -6.311 17.516 1.00 86.12 110 LEU A N 1
ATOM 880 C CA . LEU A 1 110 ? -15.036 -5.464 18.643 1.00 86.12 110 LEU A CA 1
ATOM 881 C C . LEU A 1 110 ? -16.225 -5.003 19.476 1.00 86.12 110 LEU A C 1
ATOM 883 O O . LEU A 1 110 ? -16.159 -5.048 20.700 1.00 86.12 110 LEU A O 1
ATOM 887 N N . LYS A 1 111 ? -17.329 -4.612 18.832 1.00 82.50 111 LYS A N 1
ATOM 888 C CA . LYS A 1 111 ? -18.548 -4.226 19.550 1.00 82.50 111 LYS A CA 1
ATOM 889 C C . LYS A 1 111 ? -19.096 -5.385 20.387 1.00 82.50 111 LYS A C 1
ATOM 891 O O . LYS A 1 111 ? -19.452 -5.179 21.542 1.00 82.50 111 LYS A O 1
ATOM 896 N N . SER A 1 112 ? -19.144 -6.594 19.822 1.00 81.19 112 SER A N 1
ATOM 897 C CA . SER A 1 112 ? -19.608 -7.781 20.547 1.00 81.19 112 SER A CA 1
ATOM 898 C C . SER A 1 112 ? -18.673 -8.153 21.699 1.00 81.19 112 SER A C 1
ATOM 900 O O . SER A 1 112 ? -19.140 -8.439 22.796 1.00 81.19 112 SER A O 1
ATOM 902 N N . LEU A 1 113 ? -17.359 -8.125 21.466 1.00 85.56 113 LEU A N 1
ATOM 903 C CA . LEU A 1 113 ? -16.344 -8.482 22.454 1.00 85.56 113 LEU A CA 1
ATOM 904 C C . LEU A 1 113 ? -16.334 -7.498 23.632 1.00 85.56 113 LEU A C 1
ATOM 906 O O . LEU A 1 113 ? -16.346 -7.914 24.786 1.00 85.56 113 LEU A O 1
ATOM 910 N N . LEU A 1 114 ? -16.356 -6.192 23.349 1.00 84.19 114 LEU A N 1
ATOM 911 C CA . LEU A 1 114 ? -16.363 -5.156 24.384 1.00 84.19 114 LEU A CA 1
ATOM 912 C C . LEU A 1 114 ? -17.635 -5.197 25.233 1.00 84.19 114 LEU A C 1
ATOM 914 O O . LEU A 1 114 ? -17.559 -4.956 26.432 1.00 84.19 114 LEU A O 1
ATOM 918 N N . ASN A 1 115 ? -18.782 -5.536 24.638 1.00 84.25 115 ASN A N 1
ATOM 919 C CA . ASN A 1 115 ? -20.029 -5.729 25.380 1.00 84.25 115 ASN A CA 1
ATOM 920 C C . ASN A 1 115 ? -20.026 -6.991 26.255 1.00 84.25 115 ASN A C 1
ATOM 922 O O . ASN A 1 115 ? -20.795 -7.045 27.202 1.00 84.25 115 ASN A O 1
ATOM 926 N N . TYR A 1 116 ? -19.224 -8.007 25.924 1.00 86.44 116 TYR A N 1
ATOM 927 C CA . TYR A 1 116 ? -19.120 -9.240 26.711 1.00 86.44 116 TYR A CA 1
ATOM 928 C C . TYR A 1 116 ? -18.148 -9.108 27.893 1.00 86.44 116 TYR A C 1
ATOM 930 O O . TYR A 1 116 ? -18.341 -9.733 28.929 1.00 86.44 116 TYR A O 1
ATOM 938 N N . ILE A 1 117 ? -17.081 -8.320 27.724 1.00 84.56 117 ILE A N 1
ATOM 939 C CA . ILE A 1 117 ? -16.064 -8.090 28.764 1.00 84.56 117 ILE A CA 1
ATOM 940 C C . ILE A 1 117 ? -16.544 -7.075 29.817 1.00 84.56 117 ILE A C 1
ATOM 942 O O . ILE A 1 117 ? -16.045 -7.083 30.942 1.00 84.56 117 ILE A O 1
ATOM 946 N N . ARG A 1 118 ? -17.468 -6.184 29.442 1.00 68.50 118 ARG A N 1
ATOM 947 C CA . ARG A 1 118 ? -18.032 -5.143 30.308 1.00 68.50 118 ARG A CA 1
ATOM 948 C C . ARG A 1 118 ? -19.224 -5.652 31.106 1.00 68.50 118 ARG A C 1
ATOM 950 O O . ARG A 1 118 ? -19.315 -5.240 32.282 1.00 68.50 118 ARG A O 1
#

Radius of gyration: 18.21 Å; chains: 1; bounding box: 37×35×50 Å

pLDDT: mean 88.65, std 5.65, range [59.28, 96.19]

Foldseek 3Di:
DPQQQVVVCVVVVNHDDTVVVPDGFHQFQLVVQCVVQNDVRSVVVVVVVVVVLVVVLVCQCVLAPHNVVSVVLCVVVVVLVVPRRDHPVVSVVVVVVSVVVSVCCRPPVVVVVVVVVD

Sequence (118 aa):
VIDDSEKASLYTGQEFYGADRGTSVSLGYFAESYVDFGMVGMHLSLLFYGFIIGSIYKYVIHSAPNHIIGTSLVFPMFFIIFNFETALDKIVGAIFMYLIIYFFVNKFLLKSLLNYIR

Secondary structure (DSSP, 8-state):
---HHHHHHHHHSS----GGGT------HHHHHHHHHHHHHHHHHHHHHHHHHHHHHHHHHHHSSSHHHHHHHHHHHHHHHT-TTS-HHHHHHHHHHHHHHHHHIIIIIHHHHHHHH-